Protein AF-A0A916E4V7-F1 (afdb_monomer)

Structure (mmCIF, N/CA/C/O backbone):
data_AF-A0A916E4V7-F1
#
_entry.id   AF-A0A916E4V7-F1
#
loop_
_atom_site.group_PDB
_atom_site.id
_atom_site.type_symbol
_atom_site.label_atom_id
_atom_site.label_alt_id
_atom_site.label_comp_id
_atom_site.label_asym_id
_atom_site.label_entity_id
_atom_site.label_seq_id
_atom_site.pdbx_PDB_ins_code
_atom_site.Cartn_x
_atom_site.Cartn_y
_atom_site.Cartn_z
_atom_site.occupancy
_atom_site.B_iso_or_equiv
_atom_site.auth_seq_id
_atom_site.auth_comp_id
_atom_site.auth_asym_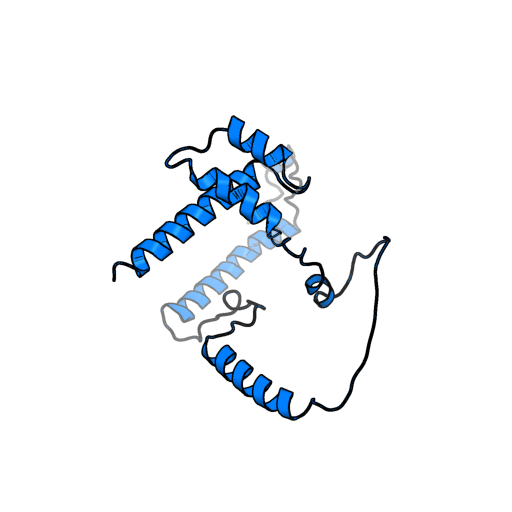id
_atom_site.auth_atom_id
_atom_site.pdbx_PDB_model_num
ATOM 1 N N . MET A 1 1 ? 18.882 10.670 -29.296 1.00 67.12 1 MET A N 1
ATOM 2 C CA . MET A 1 1 ? 17.590 11.051 -28.695 1.00 67.12 1 MET A CA 1
ATOM 3 C C . MET A 1 1 ? 17.411 12.527 -28.955 1.00 67.12 1 MET A C 1
ATOM 5 O O . MET A 1 1 ? 18.379 13.252 -28.763 1.00 67.12 1 MET A O 1
ATOM 9 N N . SER A 1 2 ? 16.239 12.940 -29.429 1.00 77.69 2 SER A N 1
ATOM 10 C CA . SER A 1 2 ? 15.832 14.350 -29.434 1.00 77.69 2 SER A CA 1
ATOM 11 C C . SER A 1 2 ? 15.808 14.879 -27.998 1.00 77.69 2 SER A C 1
ATOM 13 O O . SER A 1 2 ? 15.643 14.080 -27.072 1.00 77.69 2 SER A O 1
ATOM 15 N N . ASP A 1 3 ? 15.943 16.190 -27.804 1.00 81.56 3 ASP A N 1
ATOM 16 C CA . ASP A 1 3 ? 15.650 16.794 -26.503 1.00 81.56 3 ASP A CA 1
ATOM 17 C C . ASP A 1 3 ? 14.150 16.605 -26.196 1.00 81.56 3 ASP A C 1
ATOM 19 O O . ASP A 1 3 ? 13.309 17.060 -26.974 1.00 81.56 3 ASP A O 1
ATOM 23 N N . PRO A 1 4 ? 13.770 15.903 -25.113 1.00 79.00 4 PRO A N 1
ATOM 24 C CA . PRO A 1 4 ? 12.364 15.708 -24.780 1.00 79.00 4 PRO A CA 1
ATOM 25 C C . PRO A 1 4 ? 11.670 16.998 -24.320 1.00 79.00 4 PRO A C 1
ATOM 27 O O . PRO A 1 4 ? 10.442 17.026 -24.334 1.00 79.00 4 PRO A O 1
ATOM 30 N N . LEU A 1 5 ? 12.405 18.055 -23.938 1.00 79.19 5 LEU A N 1
ATOM 31 C CA . LEU A 1 5 ? 11.811 19.360 -23.619 1.00 79.19 5 LEU A CA 1
ATOM 32 C C . LEU A 1 5 ? 11.522 20.214 -24.863 1.00 79.19 5 LEU A C 1
ATOM 34 O O . LEU A 1 5 ? 10.683 21.106 -24.787 1.00 79.19 5 LEU A O 1
ATOM 38 N N . SER A 1 6 ? 12.149 19.942 -26.014 1.00 83.50 6 SER A N 1
ATOM 39 C CA . SER A 1 6 ? 11.947 20.743 -27.233 1.00 83.50 6 SER A CA 1
ATOM 40 C C . SER A 1 6 ? 10.679 20.376 -28.020 1.00 83.50 6 SER A C 1
ATOM 42 O O . SER A 1 6 ? 10.440 20.930 -29.089 1.00 83.50 6 SER A O 1
ATOM 44 N N . HIS A 1 7 ? 9.890 19.411 -27.540 1.00 84.50 7 HIS A N 1
ATOM 45 C CA . HIS A 1 7 ? 8.710 18.893 -28.232 1.00 84.50 7 HIS A CA 1
ATOM 46 C C . HIS A 1 7 ? 7.551 19.905 -28.234 1.00 84.50 7 HIS A C 1
ATOM 48 O O . HIS A 1 7 ? 7.223 20.468 -27.191 1.00 84.50 7 HIS A O 1
ATOM 54 N N . ASP A 1 8 ? 6.876 20.078 -29.376 1.00 84.69 8 ASP A N 1
ATOM 55 C CA . ASP A 1 8 ? 5.858 21.125 -29.597 1.00 84.69 8 ASP A CA 1
ATOM 56 C C . ASP A 1 8 ? 4.728 21.128 -28.547 1.00 84.69 8 ASP A C 1
ATOM 58 O O . ASP A 1 8 ? 4.309 22.182 -28.077 1.00 84.69 8 ASP A O 1
ATOM 62 N N . LEU A 1 9 ? 4.321 19.942 -28.076 1.00 82.62 9 LEU A N 1
ATOM 63 C CA . LEU A 1 9 ? 3.353 19.761 -26.976 1.00 82.62 9 LEU A CA 1
ATOM 64 C C . LEU A 1 9 ? 3.693 20.520 -25.675 1.00 82.62 9 LEU A C 1
ATOM 66 O O . LEU A 1 9 ? 2.788 20.802 -24.895 1.00 82.62 9 LEU A O 1
ATOM 70 N N . PHE A 1 10 ? 4.969 20.823 -25.417 1.00 80.50 10 PHE A N 1
ATOM 71 C CA . PHE A 1 10 ? 5.422 21.548 -24.222 1.00 80.50 10 PHE A CA 1
ATOM 72 C C . PHE A 1 10 ? 5.708 23.035 -24.486 1.00 80.50 10 PHE A C 1
ATOM 74 O O . PHE A 1 10 ? 6.021 23.771 -23.549 1.00 80.50 10 PHE A O 1
ATOM 81 N N . GLN A 1 11 ? 5.588 23.490 -25.739 1.00 76.12 11 GLN A N 1
ATOM 82 C CA . GLN A 1 11 ? 5.765 24.895 -26.117 1.00 76.12 11 GLN A CA 1
ATOM 83 C C . GLN A 1 11 ? 4.509 25.721 -25.798 1.00 76.12 11 GLN A C 1
ATOM 85 O O . GLN A 1 11 ? 4.627 26.828 -25.277 1.00 76.12 11 GLN A O 1
ATOM 90 N N . GLU A 1 12 ? 3.311 25.175 -26.049 1.00 80.19 12 GLU A N 1
ATOM 91 C CA . GLU A 1 12 ? 2.034 25.833 -25.717 1.00 80.19 12 GLU A CA 1
ATOM 92 C C . GLU A 1 12 ? 1.726 25.804 -24.209 1.00 80.19 12 GLU A C 1
ATOM 94 O O . GLU A 1 12 ? 1.182 26.763 -23.660 1.00 80.19 12 GLU A O 1
ATOM 99 N N . TYR A 1 13 ? 2.104 24.718 -23.525 1.00 77.31 13 TYR A N 1
ATOM 100 C CA . TYR A 1 13 ? 1.835 24.500 -22.104 1.00 77.31 13 TYR A CA 1
ATOM 101 C C . TYR A 1 13 ? 3.092 23.998 -21.389 1.00 77.31 13 TYR A C 1
ATOM 103 O O . TYR A 1 13 ? 3.394 22.804 -21.407 1.00 77.31 13 TYR A O 1
ATOM 111 N N . GLN A 1 14 ? 3.816 24.903 -20.724 1.00 75.00 14 GLN A N 1
ATOM 112 C CA . GLN A 1 14 ? 4.988 24.525 -19.930 1.00 75.00 14 GLN A CA 1
ATOM 113 C C . GLN A 1 14 ? 4.569 23.672 -18.718 1.00 75.00 14 GLN A C 1
ATOM 115 O O . GLN A 1 14 ? 3.817 24.161 -17.869 1.00 75.00 14 GLN A O 1
ATOM 120 N N . PRO A 1 15 ? 5.033 22.413 -18.589 1.00 76.94 15 PRO A N 1
ATOM 121 C CA . PRO A 1 15 ? 4.616 21.561 -17.482 1.00 76.94 15 PRO A CA 1
ATOM 122 C C . PRO A 1 15 ? 5.323 21.960 -16.185 1.00 76.94 15 PRO A C 1
ATOM 124 O O . PRO A 1 15 ? 6.551 21.990 -16.126 1.00 76.94 15 PRO A O 1
ATOM 127 N N . THR A 1 16 ? 4.557 22.167 -15.113 1.00 79.25 16 THR A N 1
ATOM 128 C CA . THR A 1 16 ? 5.064 22.603 -13.797 1.00 79.25 16 THR A CA 1
ATOM 129 C C . THR A 1 16 ? 6.133 21.676 -13.199 1.00 79.25 16 THR A C 1
ATOM 131 O O . THR A 1 16 ? 6.987 22.130 -12.443 1.00 79.25 16 THR A O 1
ATOM 134 N N . GLU A 1 17 ? 6.099 20.381 -13.533 1.00 76.06 17 GLU A N 1
ATOM 135 C CA . GLU A 1 17 ? 6.971 19.343 -12.955 1.00 76.06 17 GLU A CA 1
ATOM 136 C C . GLU A 1 17 ? 8.016 18.780 -13.943 1.00 76.06 17 GLU A C 1
ATOM 138 O O . GLU A 1 17 ? 8.897 18.015 -13.545 1.00 76.06 17 GLU A O 1
ATOM 143 N N . LEU A 1 18 ? 7.965 19.143 -15.235 1.00 80.94 18 LEU A N 1
ATOM 144 C CA . LEU A 1 18 ? 8.858 18.579 -16.263 1.00 80.94 18 LEU A CA 1
ATOM 145 C C . LEU A 1 18 ? 10.112 19.441 -16.474 1.00 80.94 18 LEU A C 1
ATOM 147 O O . LEU A 1 18 ? 10.407 19.912 -17.567 1.00 80.94 18 LEU A O 1
ATOM 151 N N . HIS A 1 19 ? 10.877 19.634 -15.404 1.00 86.50 19 HIS A N 1
ATOM 152 C CA . HIS A 1 19 ? 12.193 20.274 -15.455 1.00 86.50 19 HIS A CA 1
ATOM 153 C C . HIS A 1 19 ? 13.291 19.311 -15.950 1.00 86.50 19 HIS A C 1
ATOM 155 O O . HIS A 1 19 ? 13.189 18.095 -15.767 1.00 86.50 19 HIS A O 1
ATOM 161 N N . HIS A 1 20 ? 14.394 19.851 -16.493 1.00 85.12 20 HIS A N 1
ATOM 162 C CA . HIS A 1 20 ? 15.563 19.092 -16.986 1.00 85.12 20 HIS A CA 1
ATOM 163 C C . HIS A 1 20 ? 16.033 18.000 -16.008 1.00 85.12 20 HIS A C 1
ATOM 165 O O . HIS A 1 20 ? 16.153 16.834 -16.374 1.00 85.12 20 HIS A O 1
ATOM 171 N N . GLN A 1 21 ? 16.175 18.343 -14.724 1.00 87.81 21 GLN A N 1
ATOM 172 C CA . GLN A 1 21 ? 16.548 17.403 -13.660 1.00 87.81 21 GLN A CA 1
ATOM 173 C C . GLN A 1 21 ? 15.562 16.224 -13.511 1.00 87.81 21 GLN A C 1
ATOM 175 O O . GLN A 1 21 ? 15.951 15.121 -13.131 1.00 87.81 21 GLN A O 1
ATOM 180 N N . GLY A 1 22 ? 14.277 16.445 -13.805 1.00 86.81 22 GLY A N 1
ATOM 181 C CA . GLY A 1 22 ? 13.228 15.422 -13.755 1.00 86.81 22 GLY A CA 1
ATOM 182 C C . GLY A 1 22 ? 13.327 14.465 -14.942 1.00 86.81 22 GLY A C 1
ATOM 183 O O . GLY A 1 22 ? 13.256 13.249 -14.766 1.00 86.81 22 GLY A O 1
ATOM 184 N N . VAL A 1 23 ? 13.601 15.011 -16.129 1.00 87.50 23 VAL A N 1
ATOM 185 C CA . VAL A 1 23 ? 13.916 14.248 -17.345 1.00 87.50 23 VAL A CA 1
ATOM 186 C C . VAL A 1 23 ? 15.170 13.388 -17.149 1.00 87.50 23 VAL A C 1
ATOM 188 O O . VAL A 1 23 ? 15.122 12.179 -17.376 1.00 87.50 23 VAL A O 1
ATOM 191 N N . GLU A 1 24 ? 16.272 13.962 -16.660 1.00 89.31 24 GLU A N 1
ATOM 192 C CA . GLU A 1 24 ? 17.502 13.217 -16.351 1.00 89.31 24 GLU A CA 1
ATOM 193 C C . GLU A 1 24 ? 17.253 12.105 -15.326 1.00 89.31 24 GLU A C 1
ATOM 195 O O . GLU A 1 24 ? 17.723 10.973 -15.487 1.00 89.31 24 GLU A O 1
ATOM 200 N N . HIS A 1 25 ? 16.467 12.398 -14.283 1.00 89.94 25 HIS A N 1
ATOM 201 C CA . HIS A 1 25 ? 16.082 11.404 -13.290 1.00 89.94 25 HIS A CA 1
ATOM 202 C C . HIS A 1 25 ? 15.316 10.244 -13.938 1.00 89.94 25 HIS A C 1
ATOM 204 O O . HIS A 1 25 ? 15.694 9.086 -13.733 1.00 89.94 25 HIS A O 1
ATOM 210 N N . LEU A 1 26 ? 14.308 10.538 -14.764 1.00 89.44 26 LEU A N 1
ATOM 211 C CA . LEU A 1 26 ? 13.488 9.549 -15.466 1.00 89.44 26 LEU A CA 1
ATOM 212 C C . LEU A 1 26 ? 14.317 8.675 -16.422 1.00 89.44 26 LEU A C 1
ATOM 214 O O . LEU A 1 26 ? 14.198 7.449 -16.390 1.00 89.44 26 LEU A O 1
ATOM 218 N N . ILE A 1 27 ? 15.225 9.275 -17.198 1.00 88.94 27 ILE A N 1
ATOM 219 C CA . ILE A 1 27 ? 16.169 8.548 -18.063 1.00 88.94 27 ILE A CA 1
ATOM 220 C C . ILE A 1 27 ? 17.064 7.623 -17.220 1.00 88.94 27 ILE A C 1
ATOM 222 O O . ILE A 1 27 ? 17.254 6.448 -17.553 1.00 88.94 27 ILE A O 1
ATOM 226 N N . SER A 1 28 ? 17.566 8.105 -16.076 1.00 90.88 28 SER A N 1
ATOM 227 C CA . SER A 1 28 ? 18.403 7.301 -15.175 1.00 90.88 28 SER A CA 1
ATOM 228 C C . SER A 1 28 ? 17.655 6.114 -14.544 1.00 90.88 28 SER A C 1
ATOM 230 O O . SER A 1 28 ? 18.270 5.084 -14.243 1.00 90.88 28 SER A O 1
ATOM 232 N N . CYS A 1 29 ? 16.333 6.224 -14.353 1.00 94.12 29 CYS A N 1
ATOM 233 C CA . CYS A 1 29 ? 15.509 5.177 -13.750 1.00 94.12 29 CYS A CA 1
ATOM 234 C C . CYS A 1 29 ? 15.493 3.890 -14.578 1.00 94.12 29 CYS A C 1
ATOM 236 O O . CYS A 1 29 ? 15.487 2.810 -13.987 1.00 94.12 29 CYS A O 1
ATOM 238 N N . TYR A 1 30 ? 15.571 3.969 -15.911 1.00 93.75 30 TYR A N 1
ATOM 239 C CA . TYR A 1 30 ? 15.617 2.776 -16.761 1.00 93.75 30 TYR A CA 1
ATOM 240 C C . TYR A 1 30 ? 16.860 1.918 -16.476 1.00 93.75 30 TYR A C 1
ATOM 242 O O . TYR A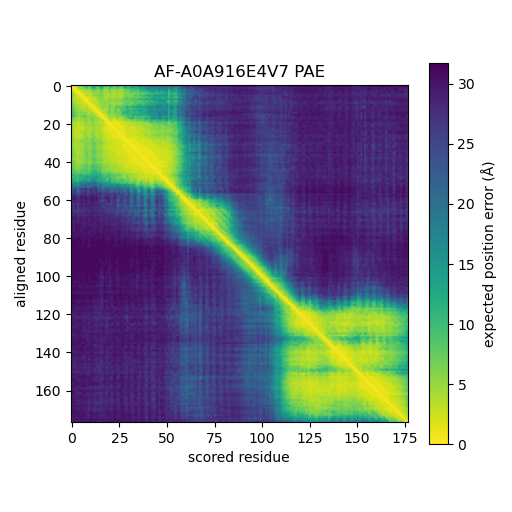 1 30 ? 16.746 0.726 -16.190 1.00 93.75 30 TYR A O 1
ATOM 250 N N . GLN A 1 31 ? 18.049 2.531 -16.448 1.00 94.25 31 GLN A N 1
ATOM 251 C CA . GLN A 1 31 ? 19.300 1.813 -16.169 1.00 94.25 31 GLN A CA 1
ATOM 252 C C . GLN A 1 31 ? 19.350 1.275 -14.730 1.00 94.25 31 GLN A C 1
ATOM 254 O O . GLN A 1 31 ? 19.751 0.131 -14.504 1.00 94.25 31 GLN A O 1
ATOM 259 N N . LYS A 1 32 ? 18.862 2.055 -13.754 1.00 95.19 32 LYS A N 1
ATOM 260 C CA . LYS A 1 32 ? 18.714 1.615 -12.353 1.00 95.19 32 LYS A CA 1
ATOM 261 C C . LYS A 1 32 ? 17.750 0.425 -12.229 1.00 95.19 32 LYS A C 1
ATOM 263 O O . LYS A 1 32 ? 18.034 -0.522 -11.495 1.00 95.19 32 LYS A O 1
ATOM 268 N N . GLY A 1 33 ? 16.641 0.444 -12.970 1.00 95.50 33 GLY A N 1
ATOM 269 C CA . GLY A 1 33 ? 15.668 -0.646 -13.048 1.00 95.50 33 GLY A CA 1
ATOM 270 C C . GLY A 1 33 ? 16.259 -1.917 -13.658 1.00 95.50 33 GLY A C 1
ATOM 271 O O . GLY A 1 33 ? 16.140 -2.987 -13.062 1.00 95.50 33 GLY A O 1
ATOM 272 N N . LEU A 1 34 ? 16.977 -1.796 -14.782 1.00 96.25 34 LEU A N 1
ATOM 273 C CA . LEU A 1 34 ? 17.691 -2.908 -15.418 1.00 96.25 34 LEU A CA 1
ATOM 274 C C . LEU A 1 34 ? 18.756 -3.528 -14.504 1.00 96.25 34 LEU A C 1
ATOM 276 O O . LEU A 1 34 ? 18.878 -4.752 -14.447 1.00 96.25 34 LEU A O 1
ATOM 280 N N . ALA A 1 35 ? 19.517 -2.713 -13.771 1.00 95.44 35 ALA A N 1
ATOM 281 C CA . ALA A 1 35 ? 20.464 -3.218 -12.780 1.00 95.44 35 ALA A CA 1
ATOM 282 C C . ALA A 1 35 ? 19.734 -4.000 -11.674 1.00 95.44 35 ALA A C 1
ATOM 284 O O . ALA A 1 35 ? 20.092 -5.141 -11.375 1.00 95.44 35 ALA A O 1
ATOM 285 N N . ARG A 1 36 ? 18.653 -3.430 -11.123 1.00 94.31 36 ARG A N 1
ATOM 286 C CA . ARG A 1 36 ? 17.887 -4.046 -10.034 1.00 94.31 36 ARG A CA 1
ATOM 287 C C . ARG A 1 36 ? 17.206 -5.353 -10.439 1.00 94.31 36 ARG A C 1
ATOM 289 O O . ARG A 1 36 ? 17.282 -6.308 -9.671 1.00 94.31 36 ARG A O 1
ATOM 296 N N . ILE A 1 37 ? 16.577 -5.435 -11.614 1.00 94.94 37 ILE A N 1
ATOM 297 C CA . ILE A 1 37 ? 15.908 -6.671 -12.055 1.00 94.94 37 ILE A CA 1
ATOM 298 C C . ILE A 1 37 ? 16.919 -7.794 -12.330 1.00 94.94 37 ILE A C 1
ATOM 300 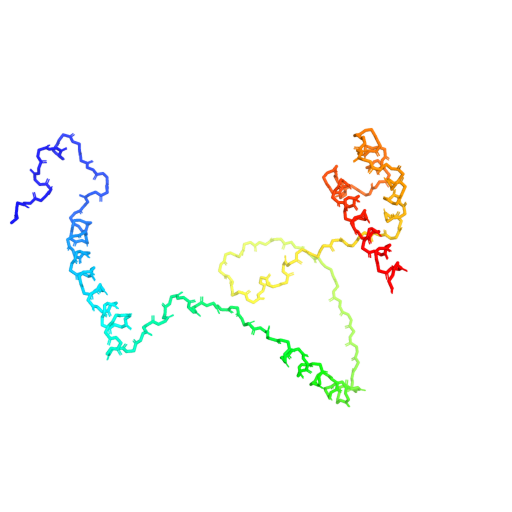O O . ILE A 1 37 ? 16.679 -8.936 -11.946 1.00 94.94 37 ILE A O 1
ATOM 304 N N . LYS A 1 38 ? 18.100 -7.467 -12.879 1.00 95.50 38 LYS A N 1
ATOM 305 C CA . LYS A 1 38 ? 19.207 -8.424 -13.047 1.00 95.50 38 LYS A CA 1
ATOM 306 C C . LYS A 1 38 ? 19.713 -8.960 -11.701 1.00 95.50 38 LYS A C 1
ATOM 308 O O . LYS A 1 38 ? 19.964 -10.155 -11.587 1.00 95.50 38 LYS A O 1
ATOM 313 N N . THR A 1 39 ? 19.830 -8.105 -10.684 1.00 93.75 39 THR A N 1
ATOM 314 C CA . THR A 1 39 ? 20.184 -8.520 -9.315 1.00 93.75 39 THR A CA 1
ATOM 315 C C . THR A 1 39 ? 19.101 -9.400 -8.683 1.00 93.75 39 THR A C 1
ATOM 317 O O . THR A 1 39 ? 19.423 -10.454 -8.145 1.00 93.75 39 THR A O 1
ATOM 320 N N . VAL A 1 40 ? 17.816 -9.039 -8.802 1.00 92.69 40 VAL A N 1
ATOM 321 C CA . VAL A 1 40 ? 16.703 -9.874 -8.303 1.00 92.69 40 VAL A CA 1
ATOM 322 C C . VAL A 1 40 ? 16.706 -11.254 -8.965 1.00 92.69 40 VAL A C 1
ATOM 324 O O . VAL A 1 40 ? 16.595 -12.254 -8.267 1.00 92.69 40 VAL A O 1
ATOM 327 N N . TYR A 1 41 ? 16.921 -11.335 -10.280 1.00 95.50 41 TYR A N 1
ATOM 328 C CA . TYR A 1 41 ? 17.013 -12.612 -10.995 1.00 95.50 41 TYR A CA 1
ATOM 329 C C . TYR A 1 41 ? 18.150 -13.509 -10.469 1.00 95.50 41 TYR A C 1
ATOM 331 O O . TYR A 1 41 ? 17.943 -14.696 -10.212 1.00 95.50 41 TYR A O 1
ATOM 339 N N . ARG A 1 42 ? 19.342 -12.942 -10.231 1.00 94.81 42 ARG A N 1
ATOM 340 C CA . ARG A 1 42 ? 20.482 -13.693 -9.673 1.00 94.81 42 ARG A CA 1
ATOM 341 C C . ARG A 1 42 ? 20.272 -14.139 -8.222 1.00 94.81 42 ARG A C 1
ATOM 343 O O . ARG A 1 42 ? 20.812 -15.170 -7.836 1.00 94.81 42 ARG A O 1
ATOM 350 N N . GLN A 1 43 ? 19.478 -13.400 -7.447 1.00 93.12 43 GLN A N 1
ATOM 351 C CA . GLN A 1 43 ? 19.179 -13.702 -6.042 1.00 93.12 43 GLN A CA 1
ATOM 352 C C . GLN A 1 43 ? 17.995 -14.653 -5.835 1.00 93.12 43 GLN A C 1
ATOM 354 O O . GLN A 1 43 ? 18.012 -15.432 -4.889 1.00 93.12 43 GLN A O 1
ATOM 359 N N . GLU A 1 44 ? 16.947 -14.553 -6.657 1.00 91.00 44 GLU A N 1
ATOM 360 C CA . GLU A 1 44 ? 15.666 -15.243 -6.425 1.00 91.00 44 GLU A CA 1
ATOM 361 C C . GLU A 1 44 ? 15.343 -16.339 -7.450 1.00 91.00 44 GLU A C 1
ATOM 363 O O . GLU A 1 44 ? 14.454 -17.140 -7.183 1.00 91.00 44 GLU A O 1
ATOM 368 N N . VAL A 1 45 ? 16.030 -16.387 -8.601 1.00 94.81 45 VAL A N 1
ATOM 369 C CA . VAL A 1 45 ? 15.815 -17.426 -9.632 1.00 94.81 45 VAL A CA 1
ATOM 370 C C . VAL A 1 45 ? 17.037 -18.323 -9.800 1.00 94.81 45 VAL A C 1
ATOM 372 O O . VAL A 1 45 ? 16.893 -19.537 -9.876 1.00 94.81 45 VAL A O 1
ATOM 375 N N . LEU A 1 46 ? 18.239 -17.740 -9.856 1.00 95.56 46 LEU A N 1
ATOM 376 C CA . LEU A 1 46 ? 19.485 -18.513 -9.963 1.00 95.56 46 LEU A CA 1
ATOM 377 C C . LEU A 1 46 ? 20.104 -18.876 -8.604 1.00 95.56 46 LEU A C 1
ATOM 379 O O . LEU A 1 46 ? 20.994 -19.715 -8.565 1.00 95.56 46 LEU A O 1
ATOM 383 N N . GLU A 1 47 ? 19.688 -18.209 -7.523 1.00 92.94 47 GLU A N 1
ATOM 384 C CA . GLU A 1 47 ? 20.200 -18.383 -6.148 1.00 92.94 47 GLU A CA 1
ATOM 385 C C . GLU A 1 47 ? 21.741 -18.259 -5.993 1.00 92.94 47 GLU A C 1
ATOM 387 O O . GLU A 1 47 ? 22.315 -18.686 -4.993 1.00 92.94 47 GLU A O 1
ATOM 392 N N . ILE A 1 48 ? 22.423 -17.618 -6.954 1.00 92.69 48 ILE A N 1
ATOM 393 C CA . ILE A 1 48 ? 23.891 -17.435 -6.972 1.00 92.69 48 ILE A CA 1
ATOM 394 C C . ILE A 1 48 ? 24.378 -16.228 -6.157 1.00 92.69 48 ILE A C 1
ATOM 396 O O . ILE A 1 48 ? 25.557 -16.137 -5.824 1.00 92.69 48 ILE A O 1
ATOM 400 N N . GLU A 1 49 ? 23.489 -15.282 -5.847 1.00 90.69 49 GLU A N 1
ATOM 401 C CA . GLU A 1 49 ? 23.762 -14.139 -4.971 1.00 90.69 49 GLU A CA 1
ATOM 402 C C . GLU A 1 49 ? 22.908 -14.233 -3.697 1.00 90.69 49 GLU A C 1
ATOM 404 O O . GLU A 1 49 ? 21.734 -14.600 -3.745 1.00 90.69 49 GLU A O 1
ATOM 409 N N . CYS A 1 50 ? 23.451 -13.813 -2.549 1.00 85.19 50 CYS A N 1
ATOM 410 C CA . CYS A 1 50 ? 22.686 -13.742 -1.303 1.00 85.19 50 CYS A CA 1
ATOM 411 C C . CYS A 1 50 ? 21.467 -12.812 -1.435 1.00 85.19 50 CYS A C 1
ATOM 413 O O . CYS A 1 50 ? 21.606 -11.621 -1.725 1.00 85.19 50 CYS A O 1
ATOM 415 N N . ARG A 1 51 ? 20.270 -13.335 -1.143 1.00 83.56 51 ARG A N 1
ATOM 416 C CA . ARG A 1 51 ? 19.010 -12.583 -1.222 1.00 83.56 51 ARG A CA 1
ATOM 417 C C . ARG A 1 51 ? 19.010 -11.350 -0.318 1.00 83.56 51 ARG A C 1
ATOM 419 O O . ARG A 1 51 ? 19.059 -11.457 0.910 1.00 83.56 51 ARG A O 1
ATOM 426 N N . ASN A 1 52 ? 18.863 -10.170 -0.915 1.00 74.94 52 ASN A N 1
ATOM 427 C CA . ASN A 1 52 ? 18.767 -8.918 -0.177 1.00 74.94 52 ASN A CA 1
ATOM 428 C C . ASN A 1 52 ? 17.426 -8.841 0.580 1.00 74.94 52 ASN A C 1
ATOM 430 O O . ASN A 1 52 ? 16.353 -8.803 -0.019 1.00 74.94 52 ASN A O 1
ATOM 434 N N . THR A 1 53 ? 17.484 -8.808 1.916 1.00 71.56 53 THR A N 1
ATOM 435 C CA . THR A 1 53 ? 16.291 -8.733 2.786 1.00 71.56 53 THR A CA 1
ATOM 436 C C . THR A 1 53 ? 16.013 -7.336 3.355 1.00 71.56 53 THR A C 1
ATOM 438 O O . THR A 1 53 ? 15.047 -7.161 4.110 1.00 71.56 53 THR A O 1
ATOM 441 N N . HIS A 1 54 ? 16.820 -6.331 2.997 1.00 65.56 54 HIS A N 1
ATOM 442 C CA . HIS A 1 54 ? 16.603 -4.951 3.427 1.00 65.56 54 HIS A CA 1
ATOM 443 C C . HIS A 1 54 ? 15.295 -4.384 2.841 1.00 65.56 54 HIS A C 1
ATOM 445 O O . HIS A 1 54 ? 14.807 -4.809 1.796 1.00 65.56 54 HIS A O 1
ATOM 451 N N . GLY A 1 55 ? 14.658 -3.470 3.577 1.00 62.59 55 GLY A N 1
ATOM 452 C CA . GLY A 1 55 ? 13.312 -2.963 3.280 1.00 62.59 55 GLY A CA 1
ATOM 453 C C . GLY A 1 55 ? 12.180 -3.814 3.872 1.00 62.59 55 GLY A C 1
ATOM 454 O O . GLY A 1 55 ? 11.323 -3.271 4.557 1.00 62.59 55 GLY A O 1
ATOM 455 N N . ARG A 1 56 ? 12.191 -5.152 3.729 1.00 54.06 56 ARG A N 1
ATOM 456 C CA . ARG A 1 56 ? 11.149 -6.018 4.344 1.00 54.06 56 ARG A CA 1
ATOM 457 C C . ARG A 1 56 ? 11.359 -6.298 5.841 1.00 54.06 56 ARG A C 1
ATOM 459 O O . ARG A 1 56 ? 10.449 -6.794 6.502 1.00 54.06 56 ARG A O 1
ATOM 466 N N . ARG A 1 57 ? 12.559 -6.033 6.372 1.00 53.66 57 ARG A N 1
ATOM 467 C CA . ARG A 1 57 ? 12.945 -6.322 7.770 1.00 53.66 57 ARG A CA 1
ATOM 468 C C . ARG A 1 57 ? 13.222 -5.092 8.639 1.00 53.66 57 ARG A C 1
ATOM 470 O O . ARG A 1 57 ? 13.504 -5.272 9.819 1.00 53.66 57 ARG A O 1
ATOM 477 N N . ALA A 1 58 ? 13.105 -3.877 8.100 1.00 52.72 58 ALA A N 1
ATOM 478 C CA . ALA A 1 58 ? 13.190 -2.635 8.873 1.00 52.72 58 ALA A CA 1
ATOM 479 C C . ALA A 1 58 ? 11.893 -2.411 9.674 1.00 52.72 58 ALA A C 1
ATOM 481 O O . ALA A 1 58 ? 11.105 -1.511 9.408 1.00 52.72 58 ALA A O 1
ATOM 482 N N . ILE A 1 59 ? 11.644 -3.308 10.627 1.00 53.22 59 ILE A N 1
ATOM 483 C CA . ILE A 1 59 ? 10.588 -3.187 11.621 1.00 53.22 59 ILE A CA 1
ATOM 484 C C . ILE A 1 59 ? 11.308 -2.891 12.936 1.00 53.22 59 ILE A C 1
ATOM 486 O O . ILE A 1 59 ? 11.793 -3.811 13.589 1.00 53.22 59 ILE A O 1
ATOM 490 N N . GLU A 1 60 ? 11.351 -1.620 13.340 1.00 55.28 60 GLU A N 1
ATOM 491 C CA . GLU A 1 60 ? 11.906 -1.175 14.636 1.00 55.28 60 GLU A CA 1
ATOM 492 C C . GLU A 1 60 ? 11.083 -1.669 15.848 1.00 55.28 60 GLU A C 1
ATOM 494 O O . GLU A 1 60 ? 11.385 -1.383 17.005 1.00 55.28 60 GLU A O 1
ATOM 499 N N . VAL A 1 61 ? 10.039 -2.464 15.603 1.00 57.47 61 VAL A N 1
ATOM 500 C CA . VAL A 1 61 ? 9.266 -3.154 16.633 1.00 57.47 61 VAL A CA 1
ATOM 501 C C . VAL A 1 61 ? 9.982 -4.441 17.039 1.00 57.47 61 VAL A C 1
ATOM 503 O O . VAL A 1 61 ? 9.960 -5.445 16.320 1.00 57.47 61 VAL A O 1
ATOM 506 N N . VAL A 1 62 ? 10.549 -4.437 18.246 1.00 66.75 62 VAL A N 1
ATOM 507 C CA . VAL A 1 62 ? 11.083 -5.634 18.910 1.00 66.75 62 VAL A CA 1
ATOM 508 C C . VAL A 1 62 ? 9.989 -6.707 18.997 1.00 66.75 62 VAL A C 1
ATOM 510 O O . VAL A 1 62 ? 9.059 -6.617 19.799 1.00 66.75 62 VAL A O 1
ATOM 513 N N . ARG A 1 63 ? 10.095 -7.753 18.167 1.00 68.06 63 ARG A N 1
ATOM 514 C CA . ARG A 1 63 ? 9.147 -8.878 18.145 1.00 68.06 63 ARG A CA 1
ATOM 515 C C . ARG A 1 63 ? 9.358 -9.809 19.339 1.00 68.06 63 ARG A C 1
ATOM 517 O O . ARG A 1 63 ? 10.108 -10.778 19.252 1.00 68.06 63 ARG A O 1
ATOM 524 N N . THR A 1 64 ? 8.640 -9.543 20.426 1.00 77.12 64 THR A N 1
ATOM 525 C CA . THR A 1 64 ? 8.582 -10.415 21.607 1.00 77.12 64 THR A CA 1
ATOM 526 C C . THR A 1 64 ? 7.883 -11.738 21.270 1.00 77.12 64 THR A C 1
ATOM 528 O O . THR A 1 64 ? 6.712 -11.755 20.891 1.00 77.12 64 THR A O 1
ATOM 531 N N . ARG A 1 65 ? 8.582 -12.865 21.413 1.00 80.69 65 ARG A N 1
ATOM 532 C CA . ARG A 1 65 ? 8.025 -14.224 21.318 1.00 80.69 65 ARG A CA 1
ATOM 533 C C . ARG A 1 65 ? 7.578 -14.709 22.701 1.00 80.69 65 ARG A C 1
ATOM 535 O O . ARG A 1 65 ? 8.051 -14.221 23.723 1.00 80.69 65 ARG A O 1
ATOM 542 N N . LEU A 1 66 ? 6.728 -15.740 22.756 1.00 79.94 66 LEU A N 1
ATOM 543 C CA . LEU A 1 66 ? 6.222 -16.308 24.022 1.00 79.94 66 LEU A CA 1
ATOM 544 C C . LEU A 1 66 ? 7.343 -16.708 25.008 1.00 79.94 66 LEU A C 1
ATOM 546 O O . LEU A 1 66 ? 7.216 -16.492 26.213 1.00 79.94 66 LEU A O 1
ATOM 550 N N . LYS A 1 67 ? 8.468 -17.221 24.491 1.00 79.00 67 LYS A N 1
ATOM 551 C CA . LYS A 1 67 ? 9.667 -17.553 25.280 1.00 79.00 67 LYS A CA 1
ATOM 552 C C . LYS A 1 67 ? 10.317 -16.340 25.967 1.00 79.00 67 LYS A C 1
ATOM 554 O O . LYS A 1 67 ? 10.871 -16.467 27.055 1.00 79.00 67 LYS A O 1
ATOM 559 N N . ASP A 1 68 ? 10.204 -15.153 25.379 1.00 80.81 68 ASP A N 1
ATOM 560 C CA . ASP A 1 68 ? 10.804 -13.938 25.926 1.00 80.81 68 ASP A CA 1
ATOM 561 C C . ASP A 1 68 ? 9.955 -13.434 27.113 1.00 80.81 68 ASP A C 1
ATOM 563 O O . ASP A 1 68 ? 10.493 -12.961 28.114 1.00 80.81 68 ASP A O 1
ATOM 567 N N . PHE A 1 69 ? 8.630 -13.648 27.077 1.00 75.38 69 PHE A N 1
ATOM 568 C CA . PHE A 1 69 ? 7.739 -13.411 28.221 1.00 75.38 69 PHE A CA 1
ATOM 569 C C . PHE A 1 69 ? 8.015 -14.363 29.394 1.00 75.38 69 PHE A C 1
ATOM 571 O O . PHE A 1 69 ? 8.034 -13.917 30.545 1.00 75.38 69 PHE A O 1
ATOM 578 N N . THR A 1 70 ? 8.254 -15.659 29.149 1.00 79.25 70 THR A N 1
ATOM 579 C CA . THR A 1 70 ? 8.593 -16.601 30.235 1.00 79.25 70 THR A CA 1
ATOM 580 C C . THR A 1 70 ? 9.949 -16.273 30.860 1.00 79.25 70 THR A C 1
ATOM 582 O O . THR A 1 70 ? 10.070 -16.287 32.089 1.00 79.25 70 THR A O 1
ATOM 585 N N . GLN A 1 71 ? 10.937 -15.874 30.054 1.00 75.19 71 GLN A N 1
ATOM 586 C CA . GLN A 1 71 ? 12.240 -15.425 30.548 1.00 75.19 71 GLN A CA 1
ATOM 587 C C . GLN A 1 71 ? 12.136 -14.095 31.316 1.00 75.19 71 GLN A C 1
ATOM 589 O O . GLN A 1 71 ? 12.661 -13.987 32.424 1.00 75.19 71 GLN A O 1
ATOM 594 N N . GLN A 1 72 ? 11.363 -13.119 30.824 1.00 74.62 72 GLN A N 1
ATOM 595 C CA . GLN A 1 72 ? 11.098 -11.872 31.551 1.00 74.62 72 GLN A CA 1
ATOM 596 C C . GLN A 1 72 ? 10.374 -12.131 32.887 1.00 74.62 72 GLN A C 1
ATOM 598 O O . GLN A 1 72 ? 10.717 -11.518 33.898 1.00 74.62 72 GLN A O 1
ATOM 603 N N . LYS A 1 73 ? 9.421 -13.074 32.940 1.00 73.56 73 LYS A N 1
ATOM 604 C CA . LYS A 1 73 ? 8.733 -13.481 34.181 1.00 73.56 73 LYS A CA 1
ATOM 605 C C . LYS A 1 73 ? 9.694 -14.133 35.186 1.00 73.56 73 LYS A C 1
ATOM 607 O O . LYS A 1 73 ? 9.588 -13.853 36.382 1.00 73.56 73 LYS A O 1
ATOM 612 N N . LYS A 1 74 ? 10.654 -14.945 34.723 1.00 72.38 74 LYS A N 1
ATOM 613 C CA . LYS A 1 74 ? 11.729 -15.513 35.560 1.00 72.38 74 LYS A CA 1
ATOM 614 C C . LYS A 1 74 ? 12.642 -14.408 36.108 1.00 72.38 74 LYS A C 1
ATOM 616 O O . LYS A 1 74 ? 12.850 -14.344 37.317 1.00 72.38 74 LYS A O 1
ATOM 621 N N . ASN A 1 75 ? 13.078 -13.484 35.251 1.00 67.56 75 ASN A N 1
ATOM 622 C CA . ASN A 1 75 ? 13.994 -12.397 35.611 1.00 67.56 75 ASN A CA 1
ATOM 623 C C . ASN A 1 75 ? 13.351 -11.343 36.536 1.00 67.56 75 ASN A C 1
ATOM 625 O O . ASN A 1 75 ? 14.018 -10.785 37.404 1.00 67.56 75 ASN A O 1
ATOM 629 N N . ARG A 1 76 ? 12.038 -11.091 36.416 1.00 66.00 76 ARG A N 1
ATOM 630 C CA . ARG A 1 76 ? 11.299 -10.253 37.379 1.00 66.00 76 ARG A CA 1
ATOM 631 C C . ARG A 1 76 ? 11.236 -10.904 38.766 1.00 66.00 76 ARG A C 1
ATOM 633 O O . ARG A 1 76 ? 11.413 -10.205 39.756 1.00 66.00 76 ARG A O 1
ATOM 640 N N . ARG A 1 77 ? 11.044 -12.228 38.852 1.00 60.12 77 ARG A N 1
ATOM 641 C CA . ARG A 1 77 ? 11.020 -12.960 40.136 1.00 60.12 77 ARG A CA 1
ATOM 642 C C . ARG A 1 77 ? 12.372 -12.949 40.856 1.00 60.12 77 ARG A C 1
ATOM 644 O O . ARG A 1 77 ? 12.382 -12.849 42.078 1.00 60.12 77 ARG A O 1
ATOM 651 N N . THR A 1 78 ? 13.493 -13.014 40.136 1.00 57.06 78 THR A N 1
ATOM 652 C CA . THR A 1 78 ? 14.823 -12.833 40.745 1.00 57.06 78 THR A CA 1
ATOM 653 C C . THR A 1 78 ? 15.090 -11.379 41.130 1.00 57.06 78 THR A C 1
ATOM 655 O O . THR A 1 78 ? 15.600 -11.146 42.220 1.00 57.06 78 THR A O 1
ATOM 658 N N . LYS A 1 79 ? 14.685 -10.392 40.315 1.00 53.72 79 LYS A N 1
ATOM 659 C CA . LYS A 1 79 ? 14.888 -8.968 40.646 1.00 53.72 79 LYS A CA 1
ATOM 660 C C . LYS A 1 79 ? 14.089 -8.514 41.878 1.00 53.72 79 LYS A C 1
ATOM 662 O O . LYS A 1 79 ? 14.634 -7.790 42.702 1.00 53.72 79 LYS A O 1
ATOM 667 N N . VAL A 1 80 ? 12.853 -8.994 42.058 1.00 54.41 80 VAL A N 1
ATOM 668 C CA . VAL A 1 80 ? 12.023 -8.688 43.247 1.00 54.41 80 VAL A CA 1
ATOM 669 C C . VAL A 1 80 ? 12.657 -9.191 44.551 1.00 54.41 80 VAL A C 1
ATOM 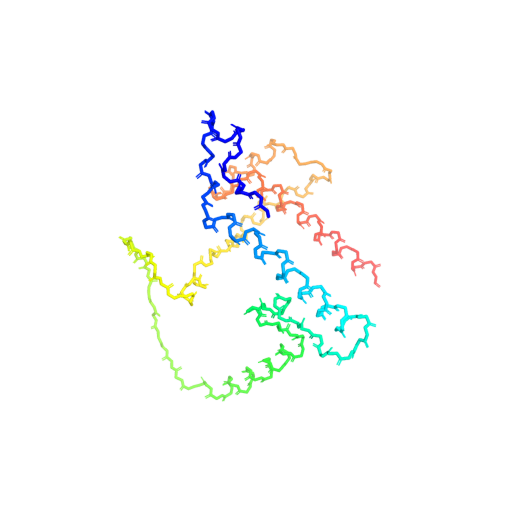671 O O . VAL A 1 80 ? 12.523 -8.525 45.571 1.00 54.41 80 VAL A O 1
ATOM 674 N N . LYS A 1 81 ? 13.410 -10.302 44.528 1.00 50.78 81 LYS A N 1
ATOM 675 C CA . LYS A 1 81 ? 14.163 -10.775 45.706 1.00 50.78 81 LYS A CA 1
ATOM 676 C C . LYS A 1 81 ? 15.351 -9.881 46.092 1.00 50.78 81 LYS A C 1
ATOM 678 O O . LYS A 1 81 ? 15.862 -10.032 47.193 1.00 50.78 81 LYS A O 1
ATOM 683 N N . LEU A 1 82 ? 15.800 -8.989 45.205 1.00 46.81 82 LEU A N 1
ATOM 684 C CA . LEU A 1 82 ? 16.967 -8.128 45.426 1.00 46.81 82 LEU A CA 1
ATOM 685 C C . LEU A 1 82 ? 16.588 -6.672 45.751 1.00 46.81 82 LEU A C 1
ATOM 687 O O . LEU A 1 82 ? 17.409 -5.933 46.277 1.00 46.81 82 LEU A O 1
ATOM 691 N N . SER A 1 83 ? 15.355 -6.246 45.451 1.00 45.00 83 SER A N 1
ATOM 692 C CA . SER A 1 83 ? 14.916 -4.847 45.575 1.00 45.00 83 SER A CA 1
ATOM 693 C C . SER A 1 83 ? 13.964 -4.577 46.746 1.00 45.00 83 SER A C 1
ATOM 695 O O . SER A 1 83 ? 13.231 -3.594 46.713 1.00 45.00 83 SER A O 1
ATOM 697 N N . GLN A 1 84 ? 13.925 -5.440 47.765 1.00 44.94 84 GLN A N 1
ATOM 698 C CA . GLN A 1 84 ? 13.002 -5.306 48.903 1.00 44.94 84 GLN A CA 1
ATOM 699 C C . GLN A 1 84 ? 13.557 -4.420 50.042 1.00 44.94 84 GLN A C 1
ATOM 701 O O . GLN A 1 84 ? 13.186 -4.582 51.200 1.00 44.94 84 GLN A O 1
ATOM 706 N N . GLY A 1 85 ? 14.447 -3.480 49.707 1.00 36.12 85 GLY A N 1
ATOM 707 C CA . GLY A 1 85 ? 15.128 -2.596 50.653 1.00 36.12 85 GLY A CA 1
ATOM 708 C C . GLY A 1 85 ? 15.390 -1.201 50.088 1.00 36.12 85 GLY A C 1
ATOM 709 O O . GLY A 1 85 ? 16.540 -0.859 49.841 1.00 36.12 85 GLY A O 1
ATOM 710 N N . THR A 1 86 ? 14.333 -0.417 49.845 1.00 30.94 86 THR A N 1
ATOM 711 C CA . THR A 1 86 ? 14.252 1.056 50.033 1.00 30.94 86 THR A CA 1
ATOM 712 C C . THR A 1 86 ? 12.864 1.565 49.618 1.00 30.94 86 THR A C 1
ATOM 714 O O . THR A 1 86 ? 12.183 0.943 48.804 1.00 30.94 86 THR A O 1
ATOM 717 N N . SER A 1 87 ? 12.424 2.674 50.216 1.00 37.28 87 SER A N 1
ATOM 718 C CA . SER A 1 87 ? 11.024 3.136 50.224 1.00 37.28 87 SER A CA 1
ATOM 719 C C . SER A 1 87 ? 10.879 4.588 49.726 1.00 37.28 87 SER A C 1
ATOM 721 O O . SER A 1 87 ? 11.876 5.301 49.689 1.00 37.28 87 SER A O 1
ATOM 723 N N . GLN A 1 88 ? 9.622 5.036 49.526 1.00 35.50 88 GLN A N 1
ATOM 724 C CA . GLN A 1 88 ? 9.136 6.445 49.438 1.00 35.50 88 GLN A CA 1
ATOM 725 C C . GLN A 1 88 ? 9.215 7.178 48.066 1.00 35.50 88 GLN A C 1
ATOM 727 O O . GLN A 1 88 ? 10.063 6.819 47.260 1.00 35.50 88 GLN A O 1
ATOM 732 N N . THR A 1 89 ? 8.444 8.239 47.713 1.00 28.64 89 THR A N 1
ATOM 733 C CA . THR A 1 89 ? 7.047 8.738 47.984 1.00 28.64 89 THR A CA 1
ATOM 734 C C . THR A 1 89 ? 6.743 9.931 47.008 1.00 28.64 89 THR A C 1
ATOM 736 O O . THR A 1 89 ? 7.681 10.624 46.631 1.00 28.64 89 THR A O 1
ATOM 739 N N . GLY A 1 90 ? 5.475 10.238 46.639 1.00 27.75 90 GLY A N 1
ATOM 740 C CA . GLY A 1 90 ? 5.039 11.456 45.869 1.00 27.75 90 GLY A CA 1
ATOM 741 C C . GLY A 1 90 ? 5.062 11.312 44.323 1.00 27.75 90 GLY A C 1
ATOM 742 O O . GLY A 1 90 ? 5.596 10.326 43.840 1.00 27.75 90 GLY A O 1
ATOM 743 N N . GLY A 1 91 ? 4.534 12.168 43.424 1.00 28.84 91 GLY A N 1
ATOM 744 C CA . GLY A 1 91 ? 3.723 13.414 43.424 1.00 28.84 91 GLY A CA 1
ATOM 745 C C . GLY A 1 91 ? 3.856 14.107 42.027 1.00 28.84 91 GLY A C 1
ATOM 746 O O . GLY A 1 91 ? 4.903 13.952 41.414 1.00 28.84 91 GLY A O 1
ATOM 747 N N . SER A 1 92 ? 2.914 14.846 41.403 1.00 31.48 92 SER A N 1
ATOM 748 C CA . SER A 1 92 ? 1.509 15.191 41.726 1.00 31.48 92 SER A CA 1
ATOM 749 C C . SER A 1 92 ? 0.578 15.337 40.470 1.00 31.48 92 SER A C 1
ATOM 751 O O . SER A 1 92 ? 0.121 14.315 39.958 1.00 31.48 92 SER A O 1
ATOM 753 N N . ARG A 1 93 ? 0.250 16.556 39.974 1.00 34.91 93 ARG A N 1
ATOM 754 C CA . ARG A 1 93 ? -0.722 16.890 38.888 1.00 34.91 93 ARG A CA 1
ATOM 755 C C . ARG A 1 93 ? -0.325 18.148 38.072 1.00 34.91 93 ARG A C 1
ATOM 757 O O . ARG A 1 93 ? 0.142 19.081 38.705 1.00 34.91 93 ARG A O 1
ATOM 764 N N . ASN A 1 94 ? -0.696 18.177 36.773 1.00 37.44 94 ASN A N 1
ATOM 765 C CA . ASN A 1 94 ? -1.078 19.324 35.888 1.00 37.44 94 ASN A CA 1
ATOM 766 C C . ASN A 1 94 ? -0.124 20.549 35.742 1.00 37.44 94 ASN A C 1
ATOM 768 O O . ASN A 1 94 ? 0.659 20.822 36.635 1.00 37.44 94 ASN A O 1
ATOM 772 N N . ALA A 1 95 ? -0.208 21.426 34.730 1.00 35.94 95 ALA A N 1
ATOM 773 C CA . ALA A 1 95 ? -0.545 21.371 33.291 1.00 35.94 95 ALA A CA 1
ATOM 774 C C . ALA A 1 95 ? -0.234 22.773 32.695 1.00 35.94 95 ALA A C 1
ATOM 776 O O . ALA A 1 95 ? -0.442 23.744 33.412 1.00 35.94 95 ALA A O 1
ATOM 777 N N . ASP A 1 96 ? 0.259 22.870 31.449 1.00 32.97 96 ASP A N 1
ATOM 778 C CA . ASP A 1 96 ? -0.087 23.882 30.414 1.00 32.97 96 ASP A CA 1
ATOM 779 C C . ASP A 1 96 ? 0.999 24.045 29.330 1.00 32.97 96 ASP A C 1
ATOM 781 O O . ASP A 1 96 ? 2.129 23.576 29.462 1.00 32.97 96 ASP A O 1
ATOM 785 N N . ASN A 1 97 ? 0.590 24.599 28.184 1.00 43.41 97 ASN A N 1
ATOM 786 C CA . ASN A 1 97 ? 1.306 24.548 26.907 1.00 43.41 97 ASN A CA 1
ATOM 787 C C . ASN A 1 97 ? 2.415 25.603 26.781 1.00 43.41 97 ASN A C 1
ATOM 789 O O . ASN A 1 97 ? 2.168 26.772 27.058 1.00 43.41 97 ASN A O 1
ATOM 793 N N . LEU A 1 98 ? 3.522 25.236 26.126 1.00 36.97 98 LEU A N 1
ATOM 794 C CA . LEU A 1 98 ? 3.897 25.880 24.861 1.00 36.97 98 LEU A CA 1
ATOM 795 C C . LEU A 1 98 ? 4.782 24.957 24.002 1.00 36.97 98 LEU A C 1
ATOM 797 O O . LEU A 1 98 ? 5.581 24.189 24.525 1.00 36.97 98 LEU A O 1
ATOM 801 N N . GLU A 1 99 ? 4.566 25.041 22.689 1.00 44.97 99 GLU A N 1
ATOM 802 C CA . GLU A 1 99 ? 5.517 24.794 21.596 1.00 44.97 99 GLU A CA 1
ATOM 803 C C . GLU A 1 99 ? 6.661 23.784 21.816 1.00 44.97 99 GLU A C 1
ATOM 805 O O . GLU A 1 99 ? 7.708 24.114 22.365 1.00 44.97 99 GLU A O 1
ATOM 810 N N . LEU A 1 100 ? 6.516 22.576 21.253 1.00 37.59 100 LEU A N 1
ATOM 811 C CA . LEU A 1 100 ? 7.671 21.726 20.957 1.00 37.59 100 LEU A CA 1
ATOM 812 C C . LEU A 1 100 ? 7.397 20.801 19.761 1.00 37.59 100 LEU A C 1
ATOM 814 O O . LEU A 1 100 ? 7.044 19.625 19.884 1.00 37.59 100 LEU A O 1
ATOM 818 N N . SER A 1 101 ? 7.608 21.354 18.563 1.00 39.09 101 SER A N 1
ATOM 819 C CA . SER A 1 101 ? 8.168 20.524 17.491 1.00 39.09 101 SER A CA 1
ATOM 820 C C . SER A 1 101 ? 9.575 20.058 17.925 1.00 39.09 101 SER A C 1
ATOM 822 O O . SER A 1 101 ? 10.107 20.558 18.909 1.00 39.09 101 SER A O 1
ATOM 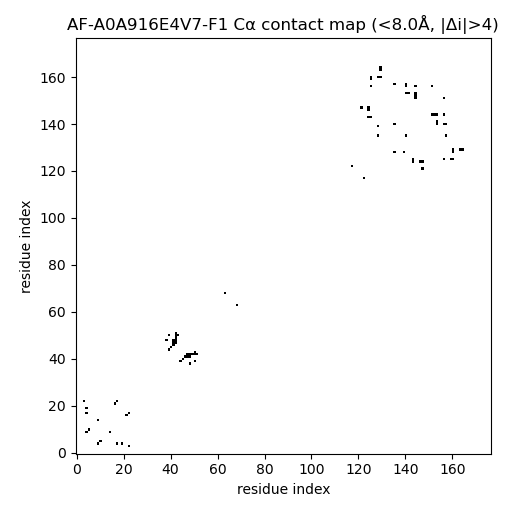824 N N . HIS A 1 102 ? 10.163 19.060 17.256 1.00 48.47 102 HIS A N 1
ATOM 825 C CA . HIS A 1 102 ? 11.500 18.523 17.587 1.00 48.47 102 HIS A CA 1
ATOM 826 C C . HIS A 1 102 ? 11.716 18.036 19.052 1.00 48.47 102 HIS A C 1
ATOM 828 O O . HIS A 1 102 ? 12.496 18.605 19.813 1.00 48.47 102 HIS A O 1
ATOM 834 N N . LEU A 1 103 ? 11.135 16.872 19.403 1.00 36.94 103 LEU A N 1
ATOM 835 C CA . LEU A 1 103 ? 11.566 16.042 20.550 1.00 36.94 103 LEU A CA 1
ATOM 836 C C . LEU A 1 103 ? 11.871 14.577 20.160 1.00 36.94 103 LEU A C 1
ATOM 838 O O . LEU A 1 103 ? 11.212 14.037 19.268 1.00 36.94 103 LEU A O 1
ATOM 842 N N . PRO A 1 104 ? 12.801 13.891 20.864 1.00 40.72 104 PRO A N 1
ATOM 843 C CA . PRO A 1 104 ? 13.052 12.458 20.697 1.00 40.72 104 PRO A CA 1
ATOM 844 C C . PRO A 1 104 ? 11.852 11.560 21.047 1.00 40.72 104 PRO A C 1
ATOM 846 O O . PRO A 1 104 ? 11.092 11.816 21.983 1.00 40.72 104 PRO A O 1
ATOM 849 N N . ASN A 1 105 ? 11.746 10.446 20.316 1.00 46.38 105 ASN A N 1
ATOM 850 C CA . ASN A 1 105 ? 10.613 9.507 20.289 1.00 46.38 105 ASN A CA 1
ATOM 851 C C . ASN A 1 105 ? 10.201 8.922 21.663 1.00 46.38 105 ASN A C 1
ATOM 853 O O . ASN A 1 105 ? 9.041 8.558 21.864 1.00 46.38 105 ASN A O 1
ATOM 857 N N . ASP A 1 106 ? 11.117 8.851 22.632 1.00 48.19 106 ASP A N 1
ATOM 858 C CA . ASP A 1 106 ? 10.886 8.168 23.913 1.00 48.19 106 ASP A CA 1
ATOM 859 C C . ASP A 1 106 ? 9.765 8.799 24.761 1.00 48.19 106 ASP A C 1
ATOM 861 O O . ASP A 1 106 ? 9.024 8.083 25.447 1.00 48.19 106 ASP A O 1
ATOM 865 N N . GLN A 1 107 ? 9.558 10.120 24.664 1.00 51.38 107 GLN A N 1
ATOM 866 C CA . GLN A 1 107 ? 8.501 10.814 25.416 1.00 51.38 107 GLN A CA 1
ATOM 867 C C . GLN A 1 107 ? 7.086 10.551 24.867 1.00 51.38 107 GLN A C 1
ATOM 869 O O . GLN A 1 107 ? 6.113 10.589 25.624 1.00 51.38 107 GLN A O 1
ATOM 874 N N . ILE A 1 108 ? 6.947 10.181 23.586 1.00 47.62 108 ILE A N 1
ATOM 875 C CA . ILE A 1 108 ? 5.644 9.890 22.955 1.00 47.62 108 ILE A CA 1
ATOM 876 C C . ILE A 1 108 ? 4.956 8.692 23.640 1.00 47.62 108 ILE A C 1
ATOM 878 O O . ILE A 1 108 ? 3.727 8.596 23.692 1.00 47.62 108 ILE A O 1
ATOM 882 N N . SER A 1 109 ? 5.739 7.795 24.250 1.00 47.41 109 SER A N 1
ATOM 883 C CA . SER A 1 109 ? 5.234 6.621 24.969 1.00 47.41 109 SER A CA 1
ATOM 884 C C . SER A 1 109 ? 4.326 6.950 26.169 1.00 47.41 109 SER A C 1
ATOM 886 O O . SER A 1 109 ? 3.439 6.147 26.484 1.00 47.41 109 SER A O 1
ATOM 888 N N . LEU A 1 110 ? 4.490 8.129 26.787 1.00 47.31 110 LEU A N 1
ATOM 889 C CA . LEU A 1 110 ? 3.718 8.595 27.948 1.00 47.31 110 LEU A CA 1
ATOM 890 C C . LEU A 1 110 ? 2.371 9.238 27.571 1.00 47.31 110 LEU A C 1
ATOM 892 O O . LEU A 1 110 ? 1.458 9.265 28.395 1.00 47.31 110 LEU A O 1
ATOM 896 N N . LEU A 1 111 ? 2.195 9.672 26.317 1.00 48.22 111 LEU A N 1
ATOM 897 C CA . LEU A 1 111 ? 0.967 10.311 25.814 1.00 48.22 111 LEU A CA 1
ATOM 898 C C . LEU A 1 111 ? -0.115 9.317 25.354 1.00 48.22 111 LEU A C 1
ATOM 900 O O . LEU A 1 111 ? -1.127 9.697 24.756 1.00 48.22 111 LEU A O 1
ATOM 904 N N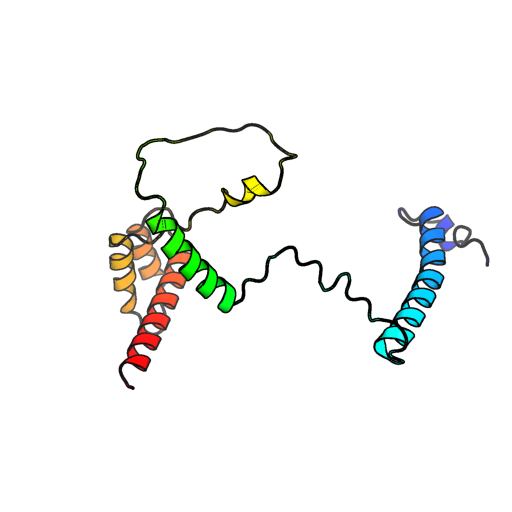 . LYS A 1 112 ? 0.040 8.025 25.666 1.00 50.12 112 LYS A N 1
ATOM 905 C CA . LYS A 1 112 ? -1.021 7.031 25.467 1.00 50.12 112 LYS A CA 1
ATOM 906 C C . LYS A 1 112 ? -2.189 7.346 26.399 1.00 50.12 112 LYS A C 1
ATOM 908 O O . LYS A 1 112 ? -2.177 6.937 27.560 1.00 50.12 112 LYS A O 1
ATOM 913 N N . LYS A 1 113 ? -3.212 8.035 25.869 1.00 54.69 113 LYS A N 1
ATOM 914 C CA . LYS A 1 113 ? -4.503 8.274 26.539 1.00 54.69 113 LYS A CA 1
ATOM 915 C C . LYS A 1 113 ? -4.946 6.983 27.229 1.00 54.69 113 LYS A C 1
ATOM 917 O O . LYS A 1 113 ? -5.291 6.007 26.556 1.00 54.69 113 LYS A O 1
ATOM 922 N N . LYS A 1 114 ? -4.906 6.963 28.567 1.00 58.09 114 LYS A N 1
ATOM 923 C CA . LYS A 1 114 ? -5.397 5.825 29.350 1.00 58.09 114 LYS A CA 1
ATOM 924 C C . LYS A 1 114 ? -6.853 5.618 28.948 1.00 58.09 114 LYS A C 1
ATOM 926 O O . LYS A 1 114 ? -7.664 6.528 29.104 1.00 58.09 114 LYS A O 1
ATOM 931 N N . ARG A 1 115 ? -7.184 4.444 28.401 1.00 57.56 115 ARG A N 1
ATOM 932 C CA . ARG A 1 115 ? -8.587 4.073 28.188 1.00 57.56 115 ARG A CA 1
ATOM 933 C C . ARG A 1 115 ? -9.251 4.127 29.562 1.00 57.56 115 ARG A C 1
ATOM 935 O O . ARG A 1 115 ? -8.791 3.416 30.457 1.00 57.56 115 ARG A O 1
ATOM 942 N N . LYS A 1 116 ? -10.269 4.977 29.740 1.00 65.50 116 LYS A N 1
ATOM 943 C CA . LYS A 1 116 ? -11.083 4.931 30.957 1.00 65.50 116 LYS A CA 1
ATOM 944 C C . LYS A 1 116 ? -11.630 3.511 31.085 1.00 65.50 116 LYS A C 1
ATOM 946 O O . LYS A 1 116 ? -12.132 2.950 30.111 1.00 65.50 116 LYS A O 1
ATOM 951 N N . GLN A 1 117 ? -11.439 2.922 32.258 1.00 67.94 117 GLN A N 1
ATOM 952 C CA . GLN A 1 117 ? -12.146 1.711 32.636 1.00 67.94 117 GLN A CA 1
ATOM 953 C C . GLN A 1 117 ? -13.562 2.127 33.020 1.00 67.94 117 GLN A C 1
ATOM 955 O O . GLN A 1 117 ? -13.725 3.148 33.688 1.00 67.94 117 GLN A O 1
ATOM 960 N N . THR A 1 118 ? -14.549 1.354 32.577 1.00 75.25 118 THR A N 1
ATOM 961 C CA . THR A 1 118 ? -15.927 1.455 33.056 1.00 75.25 118 THR A CA 1
ATOM 962 C C . THR A 1 118 ? -15.913 1.361 34.581 1.00 75.25 118 THR A C 1
ATOM 964 O O . THR A 1 118 ? -15.266 0.461 35.123 1.00 75.25 118 THR A O 1
ATOM 967 N N . THR A 1 119 ? -16.565 2.284 35.284 1.00 80.00 119 THR A N 1
ATOM 968 C CA . THR A 1 119 ? -16.719 2.168 36.744 1.00 80.00 119 THR A CA 1
ATOM 969 C C . THR A 1 119 ? -17.703 1.034 37.073 1.00 80.00 119 THR A C 1
ATOM 971 O O . THR A 1 119 ? -18.542 0.707 36.233 1.00 80.00 119 THR A O 1
ATOM 974 N N . PRO A 1 120 ? -17.664 0.418 38.270 1.00 76.69 120 PRO A N 1
ATOM 975 C CA . PRO A 1 120 ? -18.621 -0.640 38.623 1.00 76.69 120 PRO A CA 1
ATOM 976 C C . PRO A 1 120 ? -20.090 -0.171 38.574 1.00 76.69 120 PRO A C 1
ATOM 978 O O . PRO A 1 120 ? -20.988 -0.964 38.299 1.00 76.69 120 PRO A O 1
ATOM 981 N N . GLU A 1 121 ? -20.339 1.124 38.783 1.00 79.00 121 GLU A N 1
ATOM 982 C CA . GLU A 1 121 ? -21.663 1.741 38.636 1.00 79.00 121 GLU A CA 1
ATOM 983 C C . GLU A 1 121 ? -22.091 1.815 37.162 1.00 79.00 121 GLU A C 1
ATOM 985 O O . GLU A 1 121 ? -23.180 1.360 36.811 1.00 79.00 121 GLU A O 1
ATOM 990 N N . GLU A 1 122 ? -21.209 2.294 36.277 1.00 83.38 122 GLU A N 1
ATOM 991 C CA . GLU A 1 122 ? -21.431 2.278 34.826 1.00 83.38 122 GLU A CA 1
ATOM 992 C C . GLU A 1 122 ? -21.588 0.843 34.288 1.00 83.38 122 GLU A C 1
ATOM 994 O O . GLU A 1 122 ? -22.371 0.610 33.366 1.00 83.38 122 GLU A O 1
ATOM 999 N N . GLU A 1 123 ? -20.879 -0.144 34.856 1.00 83.31 123 GLU A N 1
ATOM 1000 C CA . GLU A 1 123 ? -21.042 -1.551 34.479 1.00 83.31 123 GLU A CA 1
ATOM 1001 C C . GLU A 1 123 ? -22.447 -2.058 34.804 1.00 83.31 123 GLU A C 1
ATOM 1003 O O . GLU A 1 123 ? -23.085 -2.615 33.910 1.00 83.31 123 GLU A O 1
ATOM 1008 N N . LYS A 1 124 ? -22.956 -1.780 36.011 1.00 85.19 124 LYS A N 1
ATOM 1009 C CA . LYS A 1 124 ? -24.313 -2.150 36.441 1.00 85.19 124 LYS A CA 1
ATOM 1010 C C . LYS A 1 124 ? -25.405 -1.481 35.597 1.00 85.19 124 LYS A C 1
ATOM 1012 O O . LYS A 1 124 ? -26.396 -2.123 35.258 1.00 85.19 124 LYS A O 1
ATOM 1017 N N . ILE A 1 125 ? -25.225 -0.213 35.214 1.00 85.50 125 ILE A N 1
ATOM 1018 C CA . ILE A 1 125 ? -26.164 0.491 34.318 1.00 85.50 125 ILE A CA 1
ATOM 1019 C C . ILE A 1 125 ? -26.188 -0.178 32.933 1.00 85.50 125 ILE A C 1
ATOM 1021 O O . ILE A 1 125 ? -27.251 -0.374 32.348 1.00 85.50 125 ILE A O 1
ATOM 1025 N N . LEU A 1 126 ? -25.024 -0.573 32.410 1.00 84.19 126 LEU A N 1
ATOM 1026 C CA . LEU A 1 126 ? -24.910 -1.219 31.100 1.00 84.19 126 LEU A CA 1
ATOM 1027 C C . LEU A 1 126 ? -25.340 -2.699 31.098 1.00 84.19 126 LEU A C 1
ATOM 1029 O O . LEU A 1 126 ? -25.651 -3.227 30.030 1.00 84.19 126 LEU A O 1
ATOM 1033 N N . GLU A 1 127 ? -25.368 -3.373 32.250 1.00 83.12 127 GLU A N 1
ATOM 1034 C CA . GLU A 1 127 ? -25.933 -4.723 32.394 1.00 83.12 127 GLU A CA 1
ATOM 1035 C C . GLU A 1 127 ? -27.452 -4.745 32.193 1.00 83.12 127 GLU A C 1
ATOM 1037 O O . GLU A 1 127 ? -27.962 -5.697 31.606 1.00 83.12 127 GLU A O 1
ATOM 1042 N N . ALA A 1 128 ? -28.171 -3.674 32.551 1.00 82.38 128 ALA A N 1
ATOM 1043 C CA . ALA A 1 128 ? -29.612 -3.562 32.297 1.00 82.38 128 ALA A CA 1
ATOM 1044 C C . ALA A 1 128 ? -29.977 -3.657 30.798 1.00 82.38 128 ALA A C 1
ATOM 1046 O O . ALA A 1 128 ? -31.086 -4.057 30.451 1.00 82.38 128 ALA A O 1
ATOM 1047 N N . LEU A 1 129 ? -29.039 -3.356 29.890 1.00 83.00 129 LEU A N 1
ATOM 1048 C CA . LEU A 1 129 ? -29.245 -3.485 28.442 1.00 83.00 129 LEU A CA 1
ATOM 1049 C C . LEU A 1 129 ? -29.151 -4.930 27.921 1.00 83.00 129 LEU A C 1
ATOM 1051 O O . LEU A 1 129 ? -29.430 -5.168 26.744 1.00 83.00 129 LEU A O 1
ATOM 1055 N N . LEU A 1 130 ? -28.764 -5.901 28.755 1.00 80.81 130 LEU A N 1
ATOM 1056 C CA . LEU A 1 130 ? -28.696 -7.315 28.363 1.00 80.81 130 LEU A CA 1
ATOM 1057 C C . LEU A 1 130 ? -30.071 -7.957 28.135 1.00 80.81 130 LEU A C 1
ATOM 1059 O O . LEU A 1 130 ? -30.127 -9.012 27.515 1.00 80.81 130 LEU A O 1
ATOM 1063 N N . VAL A 1 131 ? -31.156 -7.302 28.562 1.00 81.69 131 VAL A N 1
ATOM 1064 C CA . VAL A 1 131 ? -32.551 -7.722 28.321 1.00 81.69 131 VAL A CA 1
ATOM 1065 C C . VAL A 1 131 ? -32.906 -7.754 26.823 1.00 81.69 131 VAL A C 1
ATOM 1067 O O . VAL A 1 131 ? -33.792 -8.494 26.414 1.00 81.69 1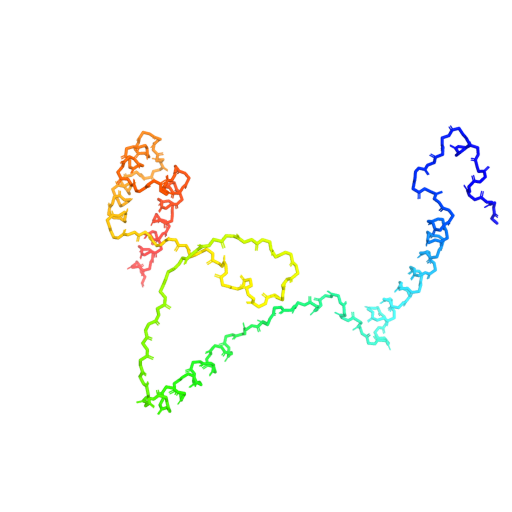31 VAL A O 1
ATOM 1070 N N . TYR A 1 132 ? -32.214 -6.976 25.985 1.00 79.81 132 TYR A N 1
ATOM 1071 C CA . TYR A 1 132 ? -32.470 -6.920 24.544 1.00 79.81 132 TYR A CA 1
ATOM 1072 C C . TYR A 1 132 ? -31.672 -7.999 23.794 1.00 79.81 132 TYR A C 1
ATOM 1074 O O . TYR A 1 132 ? -30.444 -7.901 23.718 1.00 79.81 132 TYR A O 1
ATOM 1082 N N . GLU A 1 133 ? -32.337 -9.000 23.204 1.00 71.12 133 GLU A N 1
ATOM 1083 C CA . GLU A 1 133 ? -31.695 -10.185 22.594 1.00 71.12 133 GLU A CA 1
ATOM 1084 C C . GLU A 1 133 ? -31.229 -10.015 21.138 1.00 71.12 133 GLU A C 1
ATOM 1086 O O . GLU A 1 133 ? -30.135 -10.484 20.815 1.00 71.12 133 GLU A O 1
ATOM 1091 N N . ASP A 1 134 ? -31.930 -9.233 20.314 1.00 71.56 134 ASP A N 1
ATOM 1092 C CA . ASP A 1 134 ? -31.578 -9.044 18.894 1.00 71.56 134 ASP A CA 1
ATOM 1093 C C . ASP A 1 134 ? -31.138 -7.612 18.582 1.00 71.56 134 ASP A C 1
ATOM 1095 O O . ASP A 1 134 ? -29.986 -7.375 18.210 1.00 71.56 134 ASP A O 1
ATOM 1099 N N . GLU A 1 135 ? -32.015 -6.636 18.825 1.00 78.50 135 GLU A N 1
ATOM 1100 C CA . GLU A 1 135 ? -31.762 -5.221 18.553 1.00 78.50 135 GLU A CA 1
ATOM 1101 C C . GLU A 1 135 ? -31.841 -4.371 19.822 1.00 78.50 135 GLU A C 1
ATOM 1103 O O . GLU A 1 135 ? -32.699 -4.565 20.680 1.00 78.50 135 GLU A O 1
ATOM 1108 N N . LEU A 1 136 ? -30.923 -3.409 19.938 1.00 81.56 136 LEU A N 1
ATOM 1109 C CA . LEU A 1 136 ? -30.880 -2.451 21.037 1.00 81.56 136 LEU A CA 1
ATOM 1110 C C . LEU A 1 136 ? -31.526 -1.135 20.567 1.00 81.56 136 LEU A C 1
ATOM 1112 O O . LEU A 1 136 ? -30.885 -0.418 19.788 1.00 81.56 136 LEU A O 1
ATOM 1116 N N . PRO A 1 137 ? -32.760 -0.807 20.996 1.00 84.69 137 PRO A N 1
ATOM 1117 C CA . PRO A 1 137 ? -33.483 0.349 20.479 1.00 84.69 137 PRO A CA 1
ATOM 1118 C C . PRO A 1 137 ? -32.822 1.661 20.911 1.00 84.69 137 PRO A C 1
ATOM 1120 O O . PRO A 1 137 ? -32.346 1.805 22.040 1.00 84.69 137 PRO A O 1
ATOM 1123 N N . ASP A 1 138 ? -32.822 2.654 20.018 1.00 84.00 138 ASP A N 1
ATOM 1124 C CA . ASP A 1 138 ? -32.168 3.943 20.277 1.00 84.00 138 ASP A CA 1
ATOM 1125 C C . ASP A 1 138 ? -32.807 4.726 21.442 1.00 84.00 138 ASP A C 1
ATOM 1127 O O . ASP A 1 138 ? -32.131 5.554 22.050 1.00 84.00 138 ASP A O 1
ATOM 1131 N N . SER A 1 139 ? -34.059 4.431 21.816 1.00 83.75 139 SER A N 1
ATOM 1132 C CA . SER A 1 139 ? -34.712 4.955 23.026 1.00 83.75 139 SER A CA 1
ATOM 1133 C C . SER A 1 139 ? -34.015 4.490 24.310 1.00 83.75 139 SER A C 1
ATOM 1135 O O . SER A 1 139 ? -33.594 5.327 25.107 1.00 83.75 139 SER A O 1
ATOM 1137 N N . ALA A 1 140 ? -33.804 3.180 24.472 1.00 83.88 140 ALA A N 1
ATOM 1138 C CA . ALA A 1 140 ? -33.107 2.601 25.625 1.00 83.88 140 ALA A CA 1
ATOM 1139 C C . ALA A 1 140 ? -31.634 3.043 25.701 1.00 83.88 140 ALA A C 1
ATOM 1141 O O . ALA A 1 140 ? -31.064 3.171 26.784 1.00 83.88 140 ALA A O 1
ATOM 1142 N N . ILE A 1 141 ? -31.012 3.318 24.550 1.00 86.62 141 ILE A N 1
ATOM 1143 C CA . ILE A 1 141 ? -29.650 3.863 24.492 1.00 86.62 141 ILE A CA 1
ATOM 1144 C C . ILE A 1 141 ? -29.606 5.293 25.019 1.00 86.62 141 ILE A C 1
ATOM 1146 O O . ILE A 1 141 ? -28.661 5.622 25.730 1.00 86.62 141 ILE A O 1
ATOM 1150 N N . ASN A 1 142 ? -30.591 6.130 24.684 1.00 85.94 142 ASN A N 1
ATOM 1151 C CA . ASN A 1 142 ? -30.664 7.492 25.213 1.00 85.94 142 ASN A CA 1
ATOM 1152 C C . ASN A 1 142 ? -30.894 7.462 26.732 1.00 85.94 142 ASN A C 1
ATOM 1154 O O . ASN A 1 142 ? -30.122 8.069 27.462 1.00 85.94 142 ASN A O 1
ATOM 1158 N N . GLU A 1 143 ? -31.848 6.654 27.211 1.00 86.75 143 GLU A N 1
ATOM 1159 C CA . GLU A 1 143 ? -32.158 6.530 28.646 1.00 86.75 143 GLU A CA 1
ATOM 1160 C C . GLU A 1 143 ? -30.954 6.053 29.484 1.00 86.75 143 GLU A C 1
ATOM 1162 O O . GLU A 1 143 ? -30.764 6.479 30.624 1.00 86.75 143 GLU A O 1
ATOM 1167 N N . VAL A 1 144 ? -30.118 5.166 28.933 1.00 85.62 144 VAL A N 1
ATOM 1168 C CA . VAL A 1 144 ? -28.861 4.758 29.577 1.00 85.62 144 VAL A CA 1
ATOM 1169 C C . VAL A 1 144 ? -27.777 5.825 29.445 1.00 85.62 144 VAL A C 1
ATOM 1171 O O . VAL A 1 144 ? -27.010 6.013 30.383 1.00 85.62 144 VAL A O 1
ATOM 1174 N N . LEU A 1 145 ? -27.709 6.548 28.327 1.00 87.06 145 LEU A N 1
ATOM 1175 C CA . LEU A 1 145 ? -26.747 7.634 28.133 1.00 87.06 145 LEU A CA 1
ATOM 1176 C C . LEU A 1 145 ? -26.991 8.790 29.117 1.00 87.06 145 LEU A C 1
ATOM 1178 O O . LEU A 1 145 ? -26.019 9.310 29.654 1.00 87.06 145 LEU A O 1
ATOM 1182 N N . ASP A 1 146 ? -28.249 9.103 29.434 1.00 85.06 146 ASP A N 1
ATOM 1183 C CA . ASP A 1 146 ? -28.631 10.111 30.437 1.00 85.06 146 ASP A CA 1
ATOM 1184 C C . ASP A 1 146 ? -28.220 9.723 31.875 1.00 85.06 146 ASP A C 1
ATOM 1186 O O . ASP A 1 146 ? -28.059 10.585 32.738 1.00 85.06 146 ASP A O 1
ATOM 1190 N N . LYS A 1 147 ? -28.028 8.422 32.142 1.00 85.25 147 LYS A N 1
ATOM 1191 C CA . LYS A 1 147 ? -27.584 7.877 33.442 1.00 85.25 147 LYS A CA 1
ATOM 1192 C C . LYS A 1 147 ? -26.068 7.666 33.525 1.00 85.25 147 LYS A C 1
ATOM 1194 O O . LYS A 1 147 ? -25.561 7.310 34.587 1.00 85.25 147 LYS A O 1
ATOM 1199 N N . LEU A 1 148 ? -25.345 7.834 32.419 1.00 86.75 148 LEU A N 1
ATOM 1200 C CA . LEU A 1 148 ? -23.901 7.616 32.324 1.00 86.75 148 LEU A CA 1
ATOM 1201 C C . LEU A 1 148 ? -23.124 8.939 32.388 1.00 86.75 148 LEU A C 1
ATOM 1203 O O . LEU A 1 148 ? -23.664 10.029 32.221 1.00 86.75 148 LEU A O 1
ATOM 1207 N N . SER A 1 149 ? -21.812 8.847 32.619 1.00 81.38 149 SER A N 1
ATOM 1208 C CA . SER A 1 149 ? -20.928 10.015 32.562 1.00 81.38 149 SER A CA 1
ATOM 1209 C C . SER A 1 149 ? -20.901 10.634 31.154 1.00 81.38 149 SER A C 1
ATOM 1211 O O . SER A 1 149 ? -21.013 9.921 30.156 1.00 81.38 149 SER A O 1
ATOM 1213 N N . SER A 1 150 ? -20.647 11.944 31.054 1.00 81.94 150 SER A N 1
ATOM 1214 C CA . SER A 1 150 ? -20.583 12.703 29.788 1.00 81.94 150 SER A CA 1
ATOM 1215 C C . SER A 1 150 ? -19.539 12.198 28.779 1.00 81.94 150 SER A C 1
ATOM 1217 O O . SER A 1 150 ? -19.579 12.556 27.603 1.00 81.94 150 SER A O 1
ATOM 1219 N N . ASP A 1 151 ? -18.621 11.329 29.206 1.00 81.06 151 ASP A N 1
ATOM 1220 C CA . ASP A 1 151 ? -17.713 10.600 28.322 1.00 81.06 151 ASP A CA 1
ATOM 1221 C C . ASP A 1 151 ? -18.413 9.537 27.451 1.00 81.06 151 ASP A C 1
ATOM 1223 O O . ASP A 1 151 ? -17.807 9.045 26.491 1.00 81.06 151 ASP A O 1
ATOM 1227 N N . TRP A 1 152 ? -19.647 9.128 27.755 1.00 83.8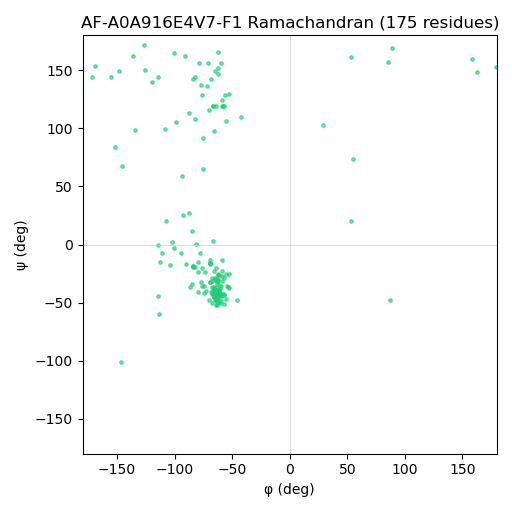1 152 TRP A N 1
ATOM 1228 C CA . TRP A 1 152 ? -20.368 8.104 26.997 1.00 83.81 152 TRP A CA 1
ATOM 1229 C C . TRP A 1 152 ? -21.079 8.677 25.770 1.00 83.8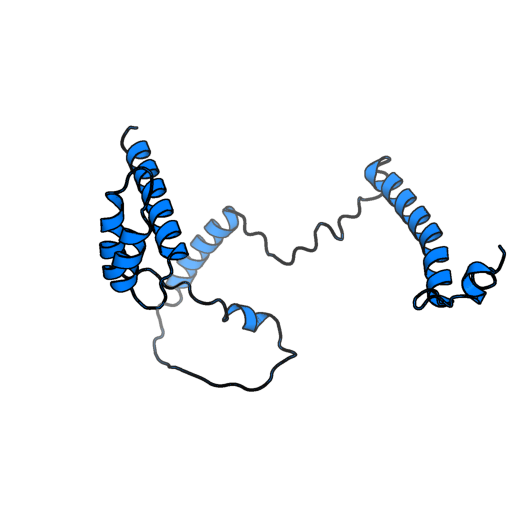1 152 TRP A C 1
ATOM 1231 O O . TRP A 1 152 ? -21.620 9.774 25.767 1.00 83.81 152 TRP A O 1
ATOM 1241 N N . ASN A 1 153 ? -21.076 7.900 24.686 1.00 88.56 153 ASN A N 1
ATOM 1242 C CA . ASN A 1 153 ? -21.826 8.211 23.474 1.00 88.56 153 ASN A CA 1
ATOM 1243 C C . ASN A 1 153 ? -22.534 6.952 22.960 1.00 88.56 153 ASN A C 1
ATOM 1245 O O . ASN A 1 153 ? -22.165 5.831 23.326 1.00 88.56 153 ASN A O 1
ATOM 1249 N N . LYS A 1 154 ? -23.537 7.124 22.088 1.00 88.19 154 LYS A N 1
ATOM 1250 C CA . LYS A 1 154 ? -24.370 6.016 21.581 1.00 88.19 154 LYS A CA 1
ATOM 1251 C C . LYS A 1 154 ? -23.530 4.871 20.996 1.00 88.19 154 LYS A C 1
ATOM 1253 O O . LYS A 1 154 ? -23.825 3.701 21.225 1.00 88.19 154 LYS A O 1
ATOM 1258 N N . THR A 1 155 ? -22.431 5.198 20.313 1.00 87.62 155 THR A N 1
ATOM 1259 C CA . THR A 1 155 ? -21.482 4.226 19.747 1.00 87.62 155 THR A CA 1
ATOM 1260 C C . THR A 1 155 ? -20.767 3.404 20.823 1.00 87.62 155 THR A C 1
ATOM 1262 O O . THR A 1 155 ? -20.678 2.184 20.687 1.00 87.62 155 THR A O 1
ATOM 1265 N N . LYS A 1 156 ? -20.292 4.032 21.910 1.00 87.81 156 LYS A N 1
ATOM 1266 C CA . LYS A 1 156 ? -19.686 3.338 23.061 1.00 87.81 156 LYS A CA 1
ATOM 1267 C C . LYS A 1 156 ? -20.695 2.417 23.748 1.00 87.81 156 LYS A C 1
ATOM 1269 O O . LYS A 1 156 ? -20.335 1.286 24.058 1.00 87.81 156 LYS A O 1
ATOM 1274 N N . VAL A 1 157 ? -21.949 2.851 23.915 1.00 86.38 157 VAL A N 1
ATOM 1275 C CA . VAL A 1 157 ? -23.028 2.020 24.487 1.00 86.38 157 VAL A CA 1
ATOM 1276 C C . VAL A 1 157 ? -23.305 0.798 23.597 1.00 86.38 157 VAL A C 1
ATOM 1278 O O . VAL A 1 157 ? -23.191 -0.333 24.074 1.00 86.38 157 VAL A O 1
ATOM 1281 N N . LYS A 1 158 ? -23.541 0.987 22.285 1.00 88.38 158 LYS A N 1
ATOM 1282 C CA . LYS A 1 158 ? -23.733 -0.123 21.321 1.00 88.38 158 LYS A CA 1
ATOM 1283 C C . LYS A 1 158 ? -22.536 -1.090 21.305 1.00 88.38 158 LYS A C 1
ATOM 1285 O O . LYS A 1 158 ? -22.725 -2.306 21.299 1.00 88.38 158 LYS A O 1
ATOM 1290 N N . ALA A 1 159 ? -21.301 -0.581 21.340 1.00 87.38 159 ALA A N 1
ATOM 1291 C CA . ALA A 1 159 ? -20.092 -1.410 21.378 1.00 87.38 159 ALA A CA 1
ATOM 1292 C C . ALA A 1 159 ? -19.954 -2.207 22.690 1.00 87.38 159 ALA A C 1
ATOM 1294 O O . ALA A 1 159 ? -19.626 -3.394 22.660 1.00 87.38 159 ALA A O 1
ATOM 1295 N N . ALA A 1 160 ? -20.238 -1.579 23.834 1.00 86.81 160 ALA A N 1
ATOM 1296 C CA . ALA A 1 160 ? -20.150 -2.212 25.147 1.00 86.81 160 ALA A CA 1
ATOM 1297 C C . ALA A 1 160 ? -21.237 -3.285 25.358 1.00 86.81 160 ALA A C 1
ATOM 1299 O O . ALA A 1 160 ? -20.981 -4.290 26.020 1.00 86.81 160 ALA A O 1
ATOM 1300 N N . TRP A 1 161 ? -22.420 -3.111 24.763 1.00 87.75 161 TRP A N 1
ATOM 1301 C CA . TRP A 1 161 ? -23.479 -4.126 24.719 1.00 87.75 161 TRP A CA 1
ATOM 1302 C C . TRP A 1 161 ? -23.079 -5.340 23.866 1.00 87.75 161 TRP A C 1
ATOM 1304 O O . TRP A 1 161 ? -23.103 -6.468 24.362 1.00 87.75 161 TRP A O 1
ATOM 1314 N N . ARG A 1 162 ? -22.593 -5.120 22.630 1.00 87.94 162 ARG A N 1
ATOM 1315 C CA . ARG A 1 162 ? -22.092 -6.201 21.751 1.00 87.94 162 ARG A CA 1
ATOM 1316 C C . ARG A 1 162 ? -20.996 -7.027 22.429 1.00 87.94 162 ARG A C 1
ATOM 1318 O O . ARG A 1 162 ? -21.061 -8.252 22.431 1.00 87.94 162 ARG A O 1
ATOM 1325 N N . TYR A 1 163 ? -20.021 -6.359 23.051 1.00 87.06 163 TYR A N 1
ATOM 1326 C CA . TYR A 1 163 ? -18.933 -7.026 23.769 1.00 87.06 163 TYR A CA 1
ATOM 1327 C C . TYR A 1 163 ? -19.435 -7.912 24.921 1.00 87.06 163 TYR A C 1
ATOM 1329 O O . TYR A 1 163 ? -18.970 -9.045 25.062 1.00 87.06 163 TYR A O 1
ATOM 1337 N N . ARG A 1 164 ? -20.403 -7.436 25.722 1.00 84.62 164 ARG A N 1
ATOM 1338 C CA . ARG A 1 164 ? -20.987 -8.241 26.809 1.00 84.62 164 ARG A CA 1
ATOM 1339 C C . ARG A 1 164 ? -21.715 -9.476 26.279 1.00 84.62 164 ARG A C 1
ATOM 1341 O O . ARG A 1 164 ? -21.479 -10.556 26.810 1.00 84.62 164 ARG A O 1
ATOM 1348 N N . LYS A 1 165 ? -22.504 -9.355 25.204 1.00 83.94 165 LYS A N 1
ATOM 1349 C CA . LYS A 1 165 ? -23.159 -10.511 24.564 1.00 83.94 165 LYS A CA 1
ATOM 1350 C C . LYS A 1 165 ? -22.166 -11.577 24.116 1.00 83.94 165 LYS A C 1
ATOM 1352 O O . LYS A 1 165 ? -22.301 -12.731 24.512 1.00 83.94 165 LYS A O 1
ATOM 1357 N N . SER A 1 166 ? -21.128 -11.196 23.369 1.00 83.50 166 SER A N 1
ATOM 1358 C CA . SER A 1 166 ? -20.092 -12.148 22.946 1.00 83.50 166 SER A CA 1
ATOM 1359 C C . SER A 1 166 ? -19.371 -12.783 24.141 1.00 83.50 166 SER A C 1
ATOM 1361 O O . SER A 1 166 ? -19.089 -13.977 24.123 1.00 83.50 166 SER A O 1
ATOM 1363 N N . LYS A 1 167 ? -19.115 -12.020 25.215 1.00 83.06 167 LYS A N 1
ATOM 1364 C CA . LYS A 1 167 ? -18.516 -12.545 26.453 1.00 83.06 167 LYS A CA 1
ATOM 1365 C C . LYS A 1 167 ? -19.421 -13.583 27.135 1.00 83.06 167 LYS A C 1
ATOM 1367 O O . LYS A 1 167 ? -18.913 -14.617 27.558 1.00 83.06 167 LYS A O 1
ATOM 1372 N N . ILE A 1 168 ? -20.731 -13.341 27.214 1.00 82.19 168 ILE A N 1
ATOM 1373 C CA . ILE A 1 168 ? -21.710 -14.277 27.797 1.00 82.19 168 ILE A CA 1
ATOM 1374 C C . ILE A 1 168 ? -21.813 -15.555 26.953 1.00 82.19 168 ILE A C 1
ATOM 1376 O O . ILE A 1 168 ? -21.726 -16.648 27.503 1.00 82.19 168 ILE A O 1
ATOM 1380 N N . GLN A 1 169 ? -21.888 -15.437 25.623 1.00 77.19 169 GLN A N 1
ATOM 1381 C CA . GLN A 1 169 ? -21.877 -16.592 24.713 1.00 77.19 169 GLN A CA 1
ATOM 1382 C C . GLN A 1 169 ? -20.622 -17.463 24.900 1.00 77.19 169 GLN A C 1
ATOM 1384 O O . GLN A 1 169 ? -20.724 -18.685 24.985 1.00 77.19 169 GLN A O 1
ATOM 1389 N N . ILE A 1 170 ? -19.440 -16.847 25.030 1.00 78.94 170 ILE A N 1
ATOM 1390 C CA . ILE A 1 170 ? -18.182 -17.566 25.294 1.00 78.94 170 ILE A CA 1
ATOM 1391 C C . ILE A 1 170 ? -18.220 -18.286 26.652 1.00 78.94 170 ILE A C 1
ATOM 1393 O O . ILE A 1 170 ? -17.770 -19.425 26.742 1.00 78.94 170 ILE A O 1
ATOM 1397 N N . ILE A 1 171 ? -18.756 -17.654 27.702 1.00 79.50 171 ILE A N 1
ATOM 1398 C CA . ILE A 1 171 ? -18.878 -18.271 29.034 1.00 79.50 171 ILE A CA 1
ATOM 1399 C C . ILE A 1 171 ? -19.829 -19.475 28.987 1.00 79.50 171 ILE A C 1
ATOM 1401 O O . ILE A 1 171 ? -19.452 -20.557 29.428 1.00 79.50 171 ILE A O 1
ATOM 1405 N N . ASN A 1 172 ? -21.013 -19.324 28.388 1.00 77.06 172 ASN A N 1
ATOM 1406 C CA . ASN A 1 172 ? -22.000 -20.402 28.290 1.00 77.06 172 ASN A CA 1
ATOM 1407 C C . ASN A 1 172 ? -21.457 -21.603 27.496 1.00 77.06 172 ASN A C 1
ATOM 1409 O O . ASN A 1 172 ? -21.601 -22.744 27.930 1.00 77.06 172 ASN A O 1
ATOM 1413 N N . ASN A 1 173 ? -20.753 -21.356 26.386 1.00 75.12 173 ASN A N 1
ATOM 1414 C CA . ASN A 1 173 ? -20.132 -22.415 25.584 1.00 75.12 173 ASN A CA 1
ATOM 1415 C C . ASN A 1 173 ? -19.014 -23.164 26.330 1.00 75.12 173 ASN A C 1
ATOM 1417 O O . ASN A 1 173 ? -18.800 -24.345 26.069 1.00 75.12 173 ASN A O 1
ATOM 1421 N N . ASN A 1 174 ? -18.305 -22.500 27.249 1.00 73.50 174 ASN A N 1
ATOM 1422 C CA . ASN A 1 174 ? -17.264 -23.131 28.064 1.00 73.50 174 ASN A CA 1
ATOM 1423 C C . ASN A 1 174 ? -17.828 -23.932 29.248 1.00 73.50 174 ASN A C 1
ATOM 1425 O O . ASN A 1 174 ? -17.147 -24.831 29.723 1.00 73.50 174 ASN A O 1
ATOM 1429 N N . ASN A 1 175 ? -19.037 -23.613 29.721 1.00 68.50 175 ASN A N 1
ATOM 1430 C CA . ASN A 1 175 ? -19.694 -24.324 30.825 1.00 68.50 175 ASN A CA 1
ATOM 1431 C C . ASN A 1 175 ? -20.437 -25.596 30.367 1.00 68.50 175 ASN A C 1
ATOM 1433 O O . ASN A 1 175 ? -20.735 -26.455 31.189 1.00 68.50 175 ASN A O 1
ATOM 1437 N N . ASN A 1 176 ? -20.731 -25.718 29.069 1.00 57.44 176 ASN A N 1
ATOM 1438 C CA . ASN A 1 176 ? -21.408 -26.870 28.459 1.00 57.44 176 ASN A CA 1
ATOM 1439 C C . ASN A 1 176 ? -20.420 -27.935 27.922 1.00 57.44 176 ASN A C 1
ATOM 1441 O O . ASN A 1 176 ? -20.747 -28.650 26.971 1.00 57.44 176 ASN A O 1
ATOM 1445 N N . LYS A 1 177 ? -19.199 -28.008 28.470 1.00 50.16 177 LYS A N 1
ATOM 1446 C CA . LYS A 1 177 ? -18.109 -28.874 27.998 1.00 50.16 177 LYS A CA 1
ATOM 1447 C C . LYS A 1 177 ? -17.289 -29.455 29.148 1.00 50.16 177 LYS A C 1
ATOM 1449 O O . LYS A 1 177 ? -16.864 -30.619 28.986 1.00 50.16 177 LYS A O 1
#

Solvent-accessible surface area (backbone atoms only — not comparable to full-atom values): 11662 Å² total; per-residue (Å²): 132,79,67,82,77,74,40,70,83,42,70,86,49,72,60,96,75,73,45,72,72,48,53,54,49,56,61,49,46,56,60,54,48,55,53,50,54,54,51,48,43,35,26,74,73,66,60,78,38,84,66,83,58,78,80,84,63,80,60,92,66,82,83,81,49,77,70,54,55,55,50,50,55,52,53,50,59,58,49,57,76,72,62,84,80,81,83,90,85,92,86,92,79,91,87,86,90,79,93,74,79,93,74,72,74,76,64,61,71,74,69,62,77,75,77,81,73,79,48,74,66,56,45,57,61,54,52,66,59,66,79,48,86,88,67,81,55,70,66,64,48,48,62,50,49,76,74,44,62,89,89,64,48,71,67,57,52,55,51,55,49,53,53,51,53,55,51,50,55,53,52,55,61,62,73,76,112

Foldseek 3Di:
DPDPCVDPVCVVPPDPQPDPVVVVVVVVVVVVVVVVVVVCCCCPPVVVDPDDCPPVPPDPDDDDDPVNVVVVVVVVVVVVVVPPDDDDDDDDDDDDDDDDDDDDPPVVVVPPDPDDDQDVQLVVLLVVQLVDDPDRDVVSLVVSCVVDPPVDDSVNSVVVNVVVVVVVVVVVVVVVD

pLDDT: mean 72.85, std 18.43, range [27.75, 96.25]

Radius of gyration: 31.02 Å; Cα contacts (8 Å, |Δi|>4): 48; chains: 1; bounding box: 59×55×80 Å

Nearest PDB structures (foldseek):
  7udt-assembly1_G  TM=2.435E-01  e=3.038E+00  Gallus gallus

Organism: NCBI:txid588596

Sequence (177 aa):
MSDPLSHDLFQEYQPTELHHQGVEHLISCYQKGLARIKTVYRQEVLEIECRNTHGRRAIEVVRTRLKDFTQQKKNRRTKVKLSQGTSQTGGSRNADNLELSHLPNDQISLLKKKRKQTTPEEEKILEALLVYEDELPDSAINEVLDKLSSDWNKTKVKAAWRYRKSKIQIINNNNNK

Mean predicted aligned error: 21.2 Å

Secondary structure (DSSP, 8-state):
---TTSSGGGTSS--TT--HHHHHHHHHHHHHHHHHHHHHHHHHTS--S----TTTS---S----HHHHHHHHHHHHHHHTT--S-------------------GGGGGGG--PPPPPPHHHHHHHHGGGG-SS---HHHHHHHHTTS-TT--HHHHHHHHHHHHHHHHHHHHHHT-